Protein AF-A0A5J4Q1V0-F1 (afdb_monomer_lite)

Structure (mmCIF, N/CA/C/O backbone):
data_AF-A0A5J4Q1V0-F1
#
_entry.id   AF-A0A5J4Q1V0-F1
#
loop_
_atom_site.group_PDB
_atom_site.id
_atom_site.type_symbol
_atom_site.label_atom_id
_atom_site.label_alt_id
_atom_site.label_comp_id
_atom_site.label_asym_id
_atom_site.label_entity_id
_atom_site.label_seq_id
_atom_site.pdbx_PDB_ins_code
_atom_site.Cartn_x
_atom_site.Cartn_y
_atom_site.Cartn_z
_atom_site.occupancy
_atom_site.B_iso_or_equiv
_atom_site.auth_seq_id
_atom_site.auth_comp_id
_atom_site.auth_asym_id
_atom_site.auth_atom_id
_atom_site.pdbx_PDB_model_num
ATOM 1 N N . MET A 1 1 ? 17.852 2.008 10.777 1.00 53.94 1 MET A N 1
ATOM 2 C CA . MET A 1 1 ? 17.969 0.593 11.189 1.00 53.94 1 MET A CA 1
ATOM 3 C C . MET A 1 1 ? 16.902 -0.151 10.406 1.00 53.94 1 MET A C 1
ATOM 5 O O . MET A 1 1 ? 15.743 0.204 10.558 1.00 53.94 1 MET A O 1
ATOM 9 N N . ALA A 1 2 ? 17.281 -1.038 9.488 1.00 72.75 2 ALA A N 1
ATOM 10 C CA . ALA A 1 2 ? 16.322 -1.744 8.638 1.00 72.75 2 ALA A CA 1
ATOM 11 C C . ALA A 1 2 ? 15.851 -3.023 9.341 1.00 72.75 2 ALA A C 1
ATOM 13 O O . ALA A 1 2 ? 16.669 -3.742 9.918 1.00 72.75 2 ALA A O 1
ATOM 14 N N . ILE A 1 3 ? 14.546 -3.292 9.312 1.00 75.75 3 ILE A N 1
ATOM 15 C CA . ILE A 1 3 ? 13.977 -4.558 9.778 1.00 75.75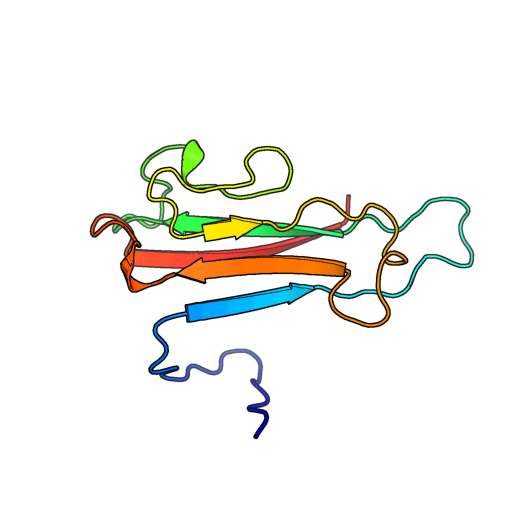 3 ILE A CA 1
ATOM 16 C C . ILE A 1 3 ? 13.717 -5.405 8.537 1.00 75.75 3 ILE A C 1
ATOM 18 O O . ILE A 1 3 ? 12.876 -5.049 7.719 1.00 75.75 3 ILE A O 1
ATOM 22 N N . ASN A 1 4 ? 14.427 -6.524 8.407 1.00 83.81 4 ASN A N 1
ATOM 23 C CA . ASN A 1 4 ? 14.144 -7.502 7.362 1.00 83.81 4 ASN A CA 1
ATOM 24 C C . ASN A 1 4 ? 13.068 -8.465 7.859 1.00 83.81 4 ASN A C 1
ATOM 26 O O . ASN A 1 4 ? 13.261 -9.157 8.861 1.00 83.81 4 ASN A O 1
ATOM 30 N N . LEU A 1 5 ? 11.933 -8.489 7.165 1.00 82.12 5 LEU A N 1
ATOM 31 C CA . LEU A 1 5 ? 10.842 -9.410 7.448 1.00 82.12 5 LEU A CA 1
ATOM 32 C C . LEU A 1 5 ? 11.026 -10.710 6.668 1.00 82.12 5 LEU A C 1
ATOM 34 O O . LEU A 1 5 ? 11.445 -10.715 5.514 1.00 82.12 5 LEU A O 1
ATOM 38 N N . THR A 1 6 ? 10.674 -11.823 7.301 1.00 90.62 6 THR A N 1
ATOM 39 C CA . THR A 1 6 ? 10.593 -13.140 6.662 1.00 90.62 6 THR A CA 1
ATOM 40 C C . THR A 1 6 ? 9.139 -13.542 6.444 1.00 90.62 6 THR A C 1
ATOM 42 O O . THR A 1 6 ? 8.223 -13.054 7.111 1.00 90.62 6 THR A O 1
ATOM 45 N N . LYS A 1 7 ? 8.898 -14.445 5.490 1.00 89.56 7 LYS A N 1
ATOM 46 C CA . LYS A 1 7 ? 7.544 -14.908 5.166 1.00 89.56 7 LYS A CA 1
ATOM 47 C C . LYS A 1 7 ? 6.830 -15.445 6.414 1.00 89.56 7 LYS A C 1
ATOM 49 O O . LYS A 1 7 ? 7.315 -16.363 7.068 1.00 89.56 7 LYS A O 1
ATOM 54 N N . GLY A 1 8 ? 5.648 -14.897 6.699 1.00 90.00 8 GLY A N 1
ATOM 55 C CA . GLY A 1 8 ? 4.812 -15.283 7.842 1.00 90.00 8 GLY A CA 1
ATOM 56 C C . GLY A 1 8 ? 5.173 -14.599 9.166 1.00 90.00 8 GLY A C 1
ATOM 57 O O . GLY A 1 8 ? 4.480 -14.812 10.162 1.00 90.00 8 GLY A O 1
ATOM 58 N N . GLN A 1 9 ? 6.214 -13.766 9.190 1.00 90.12 9 GLN A N 1
ATOM 59 C CA . GLN A 1 9 ? 6.588 -12.993 10.367 1.00 90.12 9 GLN A CA 1
ATOM 60 C C . GLN A 1 9 ? 5.538 -11.922 10.683 1.00 90.12 9 GLN A C 1
ATOM 62 O O . GLN A 1 9 ? 4.970 -11.293 9.793 1.00 90.12 9 GLN A O 1
ATOM 67 N N . ARG A 1 10 ? 5.300 -11.704 11.978 1.00 89.50 10 ARG A N 1
ATOM 68 C CA . ARG A 1 10 ? 4.449 -10.633 12.502 1.00 89.50 10 ARG A CA 1
ATOM 69 C C . ARG A 1 10 ? 5.286 -9.765 13.424 1.00 89.50 10 ARG A C 1
ATOM 71 O O . ARG A 1 10 ? 5.965 -10.297 14.300 1.00 89.50 10 ARG A O 1
ATOM 78 N N . ILE A 1 11 ? 5.236 -8.456 13.220 1.00 87.38 11 ILE A N 1
ATOM 79 C CA . ILE A 1 11 ? 5.902 -7.480 14.080 1.00 87.38 11 ILE A CA 1
ATOM 80 C C . ILE A 1 11 ? 4.906 -6.402 14.482 1.00 87.38 11 ILE A C 1
ATOM 82 O O . ILE A 1 11 ? 4.029 -6.032 13.701 1.00 87.38 11 ILE A O 1
ATOM 86 N N . GLU A 1 12 ? 5.055 -5.883 15.693 1.00 85.94 12 GLU A N 1
ATOM 87 C CA . GLU A 1 12 ? 4.413 -4.628 16.054 1.00 85.94 12 GLU A CA 1
ATOM 88 C C . GLU A 1 12 ? 5.266 -3.489 15.511 1.00 85.94 12 GLU A C 1
ATOM 90 O O . GLU A 1 12 ? 6.457 -3.391 15.802 1.00 85.94 12 GLU A O 1
ATOM 95 N N . ILE A 1 13 ? 4.657 -2.657 14.675 1.00 77.25 13 ILE A N 1
ATOM 96 C CA . ILE A 1 13 ? 5.375 -1.594 13.971 1.00 77.25 13 ILE A CA 1
ATOM 97 C C . ILE A 1 13 ? 5.450 -0.332 14.845 1.00 77.25 13 ILE A C 1
ATOM 99 O O . ILE A 1 13 ? 6.414 0.418 14.759 1.00 77.25 13 ILE A O 1
ATOM 103 N N . GLY A 1 14 ? 4.459 -0.103 15.722 1.00 82.50 14 GLY A N 1
ATOM 104 C CA . GLY A 1 14 ? 4.419 1.069 16.610 1.00 82.50 14 GLY A CA 1
ATOM 105 C C . GLY A 1 14 ? 4.439 2.415 15.869 1.00 82.50 14 GLY A C 1
ATOM 106 O O . GLY A 1 14 ? 4.837 3.424 16.446 1.00 82.50 14 GLY A O 1
ATOM 107 N N . LEU A 1 15 ? 4.055 2.427 14.587 1.00 83.31 15 LEU A N 1
ATOM 108 C CA . LEU A 1 15 ? 4.110 3.597 13.710 1.00 83.31 15 LEU A CA 1
ATOM 109 C C . LEU A 1 15 ? 2.746 4.280 13.605 1.00 83.31 15 LEU A C 1
ATOM 111 O O . LEU A 1 15 ? 1.705 3.642 13.735 1.00 83.31 15 LEU A O 1
ATOM 115 N N . SER A 1 16 ? 2.762 5.580 13.318 1.00 86.62 16 SER A N 1
ATOM 116 C CA . SER A 1 16 ? 1.574 6.362 12.947 1.00 86.62 16 SER A CA 1
ATOM 117 C C . SER A 1 16 ? 1.431 6.538 11.435 1.00 86.62 16 SER A C 1
ATOM 119 O O . SER A 1 16 ? 0.323 6.730 10.940 1.00 86.62 16 SER A O 1
ATOM 121 N N . LYS A 1 17 ? 2.545 6.458 10.703 1.00 91.12 17 LYS A N 1
ATOM 122 C CA . LYS A 1 17 ? 2.599 6.550 9.246 1.00 91.12 17 LYS A CA 1
ATOM 123 C C . LYS A 1 17 ? 3.448 5.423 8.686 1.00 91.12 17 LYS A C 1
ATOM 125 O O . LYS A 1 17 ? 4.496 5.107 9.248 1.00 91.12 17 LYS A O 1
ATOM 130 N N . VAL A 1 18 ? 2.989 4.837 7.592 1.00 91.25 18 VAL A N 1
ATOM 131 C CA . VAL A 1 18 ? 3.640 3.726 6.897 1.00 91.25 18 VAL A CA 1
ATOM 132 C C . VAL A 1 18 ? 3.737 4.088 5.419 1.00 91.25 18 VAL A C 1
ATOM 134 O O . VAL A 1 18 ? 2.797 4.649 4.869 1.00 91.25 18 VAL A O 1
ATOM 137 N N . GLY A 1 19 ? 4.871 3.794 4.793 1.00 90.94 19 GLY A N 1
ATOM 138 C CA . GLY A 1 19 ? 5.020 3.806 3.340 1.00 90.94 19 GLY A CA 1
ATOM 139 C C . GLY A 1 19 ? 5.276 2.383 2.867 1.00 90.94 19 GLY A C 1
ATOM 140 O O . GLY A 1 19 ? 6.024 1.650 3.519 1.00 90.94 19 GLY A O 1
ATOM 141 N N . VAL A 1 20 ? 4.629 1.989 1.779 1.00 90.75 20 VAL A N 1
ATOM 142 C CA . VAL A 1 20 ? 4.856 0.720 1.091 1.00 90.75 20 VAL A CA 1
ATOM 143 C C . VAL A 1 20 ? 5.349 1.066 -0.302 1.00 90.75 20 VAL A C 1
ATOM 145 O O . VAL A 1 20 ? 4.575 1.597 -1.088 1.00 90.75 20 VAL A O 1
ATOM 148 N N . GLY A 1 21 ? 6.628 0.817 -0.555 1.00 90.81 21 GLY A N 1
ATOM 149 C CA . GLY A 1 21 ? 7.261 1.023 -1.852 1.00 90.81 21 GLY A CA 1
ATOM 150 C C . GLY A 1 21 ? 7.334 -0.277 -2.648 1.00 90.81 21 GLY A C 1
ATOM 151 O O . GLY A 1 21 ? 7.524 -1.354 -2.070 1.00 90.81 21 GLY A O 1
ATOM 152 N N . LEU A 1 22 ? 7.150 -0.164 -3.955 1.00 89.69 22 LEU A N 1
ATOM 153 C CA . LEU A 1 22 ? 7.355 -1.201 -4.951 1.00 89.69 22 LEU A CA 1
ATOM 154 C C . LEU A 1 22 ? 8.341 -0.663 -5.983 1.00 89.69 22 LEU A C 1
ATOM 156 O O . LEU A 1 22 ? 8.094 0.388 -6.560 1.00 89.69 22 LEU A O 1
ATOM 160 N N . GLY A 1 23 ? 9.425 -1.395 -6.215 1.00 89.44 23 GLY A N 1
ATOM 161 C CA . GLY A 1 23 ? 10.394 -1.089 -7.263 1.00 89.44 23 GLY A CA 1
ATOM 162 C C . GLY A 1 23 ? 10.741 -2.340 -8.055 1.00 89.44 23 GLY A C 1
ATOM 163 O O . GLY A 1 23 ? 10.783 -3.444 -7.486 1.00 89.44 23 GLY A O 1
ATOM 164 N N . TRP A 1 24 ? 10.956 -2.186 -9.358 1.00 88.50 24 TRP A N 1
ATOM 165 C CA . TRP A 1 24 ? 11.338 -3.279 -10.248 1.00 88.50 24 TRP A CA 1
ATOM 166 C C . TRP A 1 24 ? 12.167 -2.787 -11.429 1.00 88.50 24 TRP A C 1
ATOM 168 O O . TRP A 1 24 ? 12.040 -1.657 -11.868 1.00 88.50 24 TRP A O 1
ATOM 178 N N . ASP A 1 25 ? 13.002 -3.669 -11.977 1.00 85.94 25 ASP A N 1
ATOM 179 C CA . ASP A 1 25 ? 13.810 -3.319 -13.142 1.00 85.94 25 ASP A CA 1
ATOM 180 C C . ASP A 1 25 ? 12.983 -3.418 -14.445 1.00 85.94 25 ASP A C 1
ATOM 182 O O . ASP A 1 25 ? 12.242 -4.400 -14.628 1.00 85.94 25 ASP A O 1
ATOM 186 N N . PRO A 1 26 ? 13.146 -2.470 -15.392 1.00 82.38 26 PRO A N 1
ATOM 187 C CA . PRO A 1 26 ? 12.470 -2.501 -16.684 1.00 82.38 26 PRO A CA 1
ATOM 188 C C . PRO A 1 26 ? 12.800 -3.736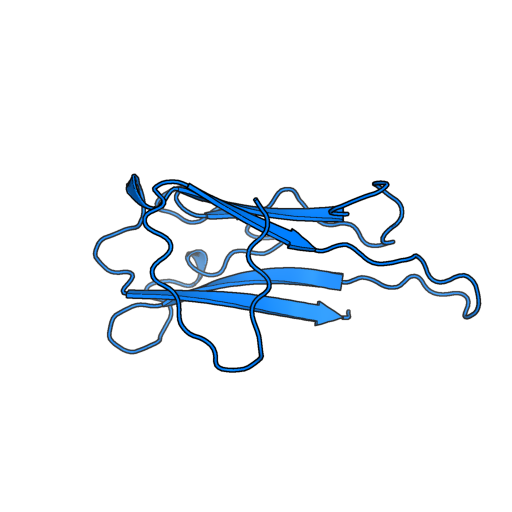 -17.521 1.00 82.38 26 PRO A C 1
ATOM 190 O O . PRO A 1 26 ? 13.868 -4.350 -17.424 1.00 82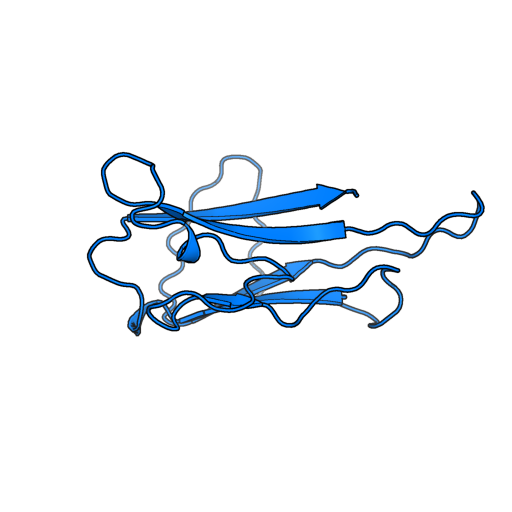.38 26 PRO A O 1
ATOM 193 N N . ASN A 1 27 ? 11.896 -4.071 -18.438 1.00 81.69 27 ASN A N 1
ATOM 194 C CA . ASN A 1 27 ? 12.120 -5.171 -19.364 1.00 81.69 27 ASN A CA 1
ATOM 195 C C . ASN A 1 27 ? 13.098 -4.799 -20.488 1.00 81.69 27 ASN A C 1
ATOM 197 O O . ASN A 1 27 ? 12.752 -4.069 -21.413 1.00 81.69 27 ASN A O 1
ATOM 201 N N . GLU A 1 28 ? 14.293 -5.388 -20.491 1.00 79.06 28 GLU A N 1
ATOM 202 C CA . GLU A 1 28 ? 15.296 -5.116 -21.531 1.00 79.06 28 GLU A CA 1
ATOM 203 C C . GLU A 1 28 ? 15.147 -5.974 -22.809 1.00 79.06 28 GLU A C 1
ATOM 205 O O . GLU A 1 28 ? 15.874 -5.759 -23.780 1.00 79.06 28 GLU A O 1
ATOM 210 N N . GLY A 1 29 ? 14.259 -6.981 -22.833 1.00 72.06 29 GLY A N 1
ATOM 211 C CA . GLY A 1 29 ? 14.406 -8.100 -23.779 1.00 72.06 29 GLY A CA 1
ATOM 212 C C . GLY A 1 29 ? 13.208 -8.493 -24.644 1.00 72.06 29 GLY A C 1
ATOM 213 O O . GLY A 1 29 ? 13.421 -9.046 -25.724 1.00 72.06 29 GLY A O 1
ATOM 214 N N . THR A 1 30 ? 11.961 -8.283 -24.202 1.00 72.62 30 THR A N 1
ATOM 215 C CA . THR A 1 30 ? 10.810 -8.981 -24.829 1.00 72.62 30 THR A CA 1
ATOM 216 C C . THR A 1 30 ? 9.915 -8.123 -25.730 1.00 72.62 30 THR A C 1
ATOM 218 O O . THR A 1 30 ? 9.090 -8.676 -26.456 1.00 72.62 30 THR A O 1
ATOM 221 N N . GLY A 1 31 ? 10.115 -6.800 -25.751 1.00 73.88 31 GLY A N 1
ATOM 222 C CA . GLY A 1 31 ? 9.360 -5.864 -26.598 1.00 73.88 31 GLY A CA 1
ATOM 223 C C . GLY A 1 31 ? 8.045 -5.342 -26.003 1.00 73.88 31 GLY A C 1
ATOM 224 O O . GLY A 1 31 ? 7.338 -4.615 -26.697 1.00 73.88 31 GLY A O 1
ATOM 225 N N . PHE A 1 32 ? 7.737 -5.688 -24.749 1.00 77.94 32 PHE A N 1
ATOM 226 C CA . PHE A 1 32 ? 6.646 -5.124 -23.947 1.00 77.94 32 PHE A CA 1
ATOM 227 C C . PHE A 1 32 ? 7.171 -4.772 -22.552 1.00 77.94 32 PHE A C 1
ATOM 229 O O . PHE A 1 32 ? 8.034 -5.487 -22.035 1.00 77.94 32 PHE A O 1
ATOM 236 N N . ASP A 1 33 ? 6.657 -3.700 -21.960 1.00 84.06 33 ASP A N 1
ATOM 237 C CA . ASP A 1 33 ? 7.070 -3.243 -20.632 1.00 84.06 33 ASP A CA 1
ATOM 238 C C . ASP A 1 33 ? 6.505 -4.152 -19.526 1.00 84.06 33 ASP A C 1
ATOM 240 O O . ASP A 1 33 ? 5.510 -4.853 -19.729 1.00 84.06 33 ASP A O 1
ATOM 244 N N . PHE A 1 34 ? 7.187 -4.201 -18.378 1.00 85.38 34 PHE A N 1
ATOM 245 C CA . PHE A 1 34 ? 6.641 -4.830 -17.176 1.00 85.38 34 PHE A CA 1
ATOM 246 C C . PHE A 1 34 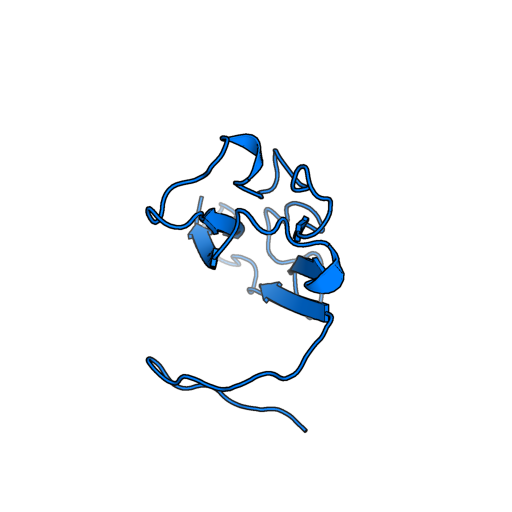? 5.888 -3.770 -16.390 1.00 85.38 34 PHE A C 1
ATOM 248 O O . PHE A 1 34 ? 6.509 -2.878 -15.816 1.00 85.38 34 PHE A O 1
ATOM 255 N N . ASP A 1 35 ? 4.571 -3.908 -16.382 1.00 86.06 35 ASP A N 1
ATOM 256 C CA . ASP A 1 35 ? 3.651 -3.038 -15.669 1.00 86.06 35 ASP A CA 1
ATOM 257 C C . ASP A 1 35 ? 3.225 -3.742 -14.374 1.00 86.06 35 ASP A C 1
ATOM 259 O O . ASP A 1 35 ? 2.641 -4.836 -14.402 1.00 86.06 35 ASP A O 1
ATOM 263 N N . LEU A 1 36 ? 3.652 -3.190 -13.238 1.00 88.62 36 LEU A N 1
ATOM 264 C CA . LEU A 1 36 ? 3.395 -3.739 -11.914 1.00 88.62 36 LEU A CA 1
ATOM 265 C C . LEU A 1 36 ? 2.566 -2.747 -11.108 1.00 88.62 36 LEU A C 1
ATOM 267 O O . LEU A 1 36 ? 3.052 -1.689 -10.745 1.00 88.62 36 LEU A O 1
ATOM 271 N N . ASP A 1 37 ? 1.382 -3.179 -10.690 1.00 88.25 37 ASP A N 1
ATOM 272 C CA . ASP A 1 37 ? 0.484 -2.355 -9.890 1.00 88.25 37 ASP A CA 1
ATOM 273 C C . ASP A 1 37 ? 0.599 -2.669 -8.392 1.00 88.25 37 ASP A C 1
ATOM 275 O O . ASP A 1 37 ? 0.319 -3.795 -7.941 1.00 88.25 37 ASP A O 1
ATOM 279 N N . ALA A 1 38 ? 0.875 -1.651 -7.578 1.00 91.62 38 ALA A N 1
ATOM 280 C CA . ALA A 1 38 ? 0.684 -1.674 -6.135 1.00 91.62 38 ALA A CA 1
ATOM 281 C C . ALA A 1 38 ? -0.754 -1.277 -5.764 1.00 91.62 38 ALA A C 1
ATOM 283 O O . ALA A 1 38 ? -1.235 -0.176 -6.033 1.00 91.62 38 ALA A O 1
ATOM 284 N N . SER A 1 39 ? -1.456 -2.160 -5.053 1.00 94.38 39 SER A N 1
ATOM 285 C CA . SER A 1 39 ? -2.824 -1.903 -4.585 1.00 94.38 39 SER A CA 1
ATOM 286 C C . SER A 1 39 ? -3.006 -2.184 -3.093 1.00 94.38 39 SER A C 1
ATOM 288 O O . SER A 1 39 ? -2.299 -3.001 -2.498 1.00 94.38 39 SER A O 1
ATOM 290 N N . ALA A 1 40 ? -3.996 -1.533 -2.477 1.00 96.62 40 ALA A N 1
ATOM 291 C CA . ALA A 1 40 ? -4.375 -1.728 -1.082 1.00 96.62 40 ALA A CA 1
ATOM 292 C C . ALA A 1 40 ? -5.878 -1.993 -0.914 1.00 96.62 40 ALA A C 1
ATOM 294 O O . ALA A 1 40 ? -6.729 -1.202 -1.317 1.00 96.62 40 ALA A O 1
ATOM 295 N N . PHE A 1 41 ? -6.208 -3.077 -0.217 1.00 96.88 41 PHE A N 1
ATOM 296 C CA . PHE A 1 41 ? -7.562 -3.404 0.219 1.00 96.88 41 PHE A CA 1
ATOM 297 C C . PHE A 1 41 ? -7.746 -3.019 1.682 1.00 96.88 41 PHE A C 1
ATOM 299 O O . PHE A 1 41 ? -7.129 -3.618 2.566 1.00 96.88 41 PHE A O 1
ATOM 306 N N . MET A 1 42 ? -8.632 -2.065 1.961 1.00 96.94 42 MET A N 1
ATOM 307 C CA . MET A 1 42 ? -8.993 -1.698 3.330 1.00 96.94 42 MET A CA 1
ATOM 308 C C . MET A 1 42 ? -10.261 -2.451 3.749 1.00 96.94 42 MET A C 1
ATOM 310 O O . MET A 1 42 ? -11.381 -2.121 3.358 1.00 96.94 42 MET A O 1
ATOM 314 N N . LEU A 1 43 ? -10.087 -3.497 4.551 1.00 97.56 43 LEU A N 1
ATOM 315 C CA . LEU A 1 43 ? -11.141 -4.436 4.919 1.00 97.56 43 LEU A CA 1
ATOM 316 C C . LEU A 1 43 ? -11.747 -4.114 6.284 1.00 97.56 43 LEU A C 1
ATOM 318 O O . LEU A 1 43 ? -11.050 -3.768 7.240 1.00 97.56 43 LEU A O 1
ATOM 322 N N . GLY A 1 44 ? -13.062 -4.288 6.390 1.00 96.44 44 GLY A N 1
ATOM 323 C CA . GLY A 1 44 ? -13.785 -4.231 7.652 1.00 96.44 44 GLY A CA 1
ATOM 324 C C . GLY A 1 44 ? -13.758 -5.543 8.439 1.00 96.44 44 GLY A C 1
ATOM 325 O O . GLY A 1 44 ? -13.074 -6.503 8.093 1.00 96.44 44 GLY A O 1
ATOM 326 N N . GLU A 1 45 ? -14.553 -5.601 9.507 1.00 94.50 45 GLU A N 1
ATOM 327 C CA . GLU A 1 45 ? -14.609 -6.738 10.445 1.00 94.50 45 GLU A CA 1
ATOM 328 C C . GLU A 1 45 ? -14.962 -8.083 9.785 1.00 94.50 45 GLU A C 1
ATOM 330 O O . GLU A 1 45 ? -14.506 -9.141 10.210 1.00 94.50 45 GLU A O 1
ATOM 335 N N . ASN A 1 46 ? -15.728 -8.051 8.697 1.00 93.75 46 ASN A N 1
ATOM 336 C CA . ASN A 1 46 ? -16.114 -9.230 7.923 1.00 93.75 46 ASN A CA 1
ATOM 337 C C . ASN A 1 46 ? -15.098 -9.614 6.828 1.00 93.75 46 ASN A C 1
ATOM 339 O O . ASN A 1 46 ? -15.435 -10.427 5.966 1.00 93.75 46 ASN A O 1
ATOM 343 N N . LYS A 1 47 ? -13.891 -9.028 6.835 1.00 94.56 47 LYS A N 1
ATOM 344 C CA . LYS A 1 47 ? -12.858 -9.187 5.796 1.00 94.56 47 LYS A CA 1
ATOM 345 C C . LYS A 1 47 ? -13.332 -8.814 4.388 1.00 94.56 47 LYS A C 1
ATOM 347 O O . LYS A 1 47 ? -12.864 -9.371 3.399 1.00 94.56 47 LYS A O 1
ATOM 352 N N . LYS A 1 48 ? -14.289 -7.893 4.294 1.00 94.75 48 LYS A N 1
ATOM 353 C CA . LYS A 1 48 ? -14.759 -7.320 3.031 1.00 94.75 48 LYS A CA 1
ATOM 354 C C . LYS A 1 48 ? -14.530 -5.820 3.031 1.00 94.75 48 LYS A C 1
ATOM 356 O O . LYS A 1 48 ? -14.468 -5.199 4.093 1.00 94.75 48 LYS A O 1
ATOM 361 N N . LEU A 1 49 ? -14.450 -5.251 1.836 1.00 94.94 49 LEU A N 1
ATOM 362 C CA . LEU A 1 49 ? -14.481 -3.809 1.654 1.00 94.94 49 LEU A CA 1
ATOM 363 C C . LEU A 1 49 ? -15.808 -3.266 2.214 1.00 94.94 49 LEU A C 1
ATOM 365 O O . LEU A 1 49 ? -16.871 -3.795 1.870 1.00 94.94 49 LEU A O 1
ATOM 369 N N . PRO A 1 50 ? -15.789 -2.250 3.095 1.00 93.94 50 PRO A N 1
ATOM 370 C CA . PRO A 1 50 ? -17.022 -1.610 3.542 1.00 93.94 50 PRO A CA 1
ATOM 371 C C . PRO A 1 50 ? -17.758 -0.892 2.406 1.00 93.94 50 PRO A C 1
ATOM 373 O O . PRO A 1 50 ? -18.982 -0.785 2.457 1.00 93.94 50 PRO A O 1
ATOM 376 N N . GLN A 1 51 ? -17.000 -0.372 1.436 1.00 94.88 51 GLN A N 1
ATOM 377 C CA . GLN A 1 51 ? -17.439 0.262 0.188 1.00 94.88 51 GLN A CA 1
ATOM 378 C C . GLN A 1 51 ? -16.342 0.038 -0.862 1.00 94.88 51 GLN A C 1
ATOM 380 O O . GLN A 1 51 ? -15.183 -0.139 -0.480 1.00 94.88 51 GLN A O 1
ATOM 385 N N . ASP A 1 52 ? -16.683 0.052 -2.146 1.00 94.69 52 ASP A N 1
ATOM 386 C CA . ASP A 1 52 ? -15.732 -0.252 -3.225 1.00 94.69 52 ASP A CA 1
ATOM 387 C C . ASP A 1 52 ? -14.572 0.757 -3.270 1.00 94.69 52 ASP A C 1
ATOM 389 O O . ASP A 1 52 ? -13.439 0.398 -3.575 1.00 94.69 52 ASP A O 1
ATOM 393 N N . GLU A 1 53 ? -14.812 1.996 -2.845 1.00 94.88 53 GLU A N 1
ATOM 394 C CA . GLU A 1 53 ? -13.821 3.071 -2.787 1.00 94.88 53 GLU A CA 1
ATOM 395 C C . GLU A 1 53 ? -12.713 2.828 -1.745 1.00 94.88 53 GLU A C 1
ATOM 397 O O . GLU A 1 53 ? -11.679 3.491 -1.772 1.00 94.88 53 GLU A O 1
ATOM 402 N N . PHE A 1 54 ? -12.888 1.866 -0.831 1.00 95.44 54 PHE A N 1
ATOM 403 C CA . PHE A 1 54 ? -11.839 1.418 0.097 1.00 95.44 54 PHE A CA 1
ATOM 404 C C . PHE A 1 54 ? -10.817 0.465 -0.549 1.00 95.44 54 PHE A C 1
ATOM 406 O O . PHE A 1 54 ? -9.928 -0.048 0.138 1.00 95.44 54 PHE A O 1
ATOM 413 N N . PHE A 1 55 ? -10.936 0.218 -1.853 1.00 96.19 55 PHE A N 1
ATOM 414 C CA . PHE A 1 55 ? -9.891 -0.378 -2.671 1.00 96.19 55 PHE A CA 1
ATOM 415 C C . PHE A 1 55 ? -9.077 0.726 -3.352 1.00 96.19 55 PHE A C 1
ATOM 417 O O . PHE A 1 55 ? -9.593 1.436 -4.214 1.00 96.19 55 PHE A O 1
ATOM 424 N N . VAL A 1 56 ? -7.817 0.884 -2.945 1.00 95.38 56 VAL A N 1
ATOM 425 C CA . VAL A 1 56 ? -6.904 1.916 -3.452 1.00 95.38 56 VAL A CA 1
ATOM 426 C C . VAL A 1 56 ? -5.947 1.302 -4.465 1.00 95.38 56 VAL A C 1
ATOM 428 O O . VAL A 1 56 ? -5.282 0.314 -4.163 1.00 95.38 56 VAL A O 1
ATOM 431 N N . PHE A 1 57 ? -5.897 1.892 -5.653 1.00 92.12 57 PHE A N 1
ATOM 432 C CA . PHE A 1 57 ? -5.078 1.484 -6.800 1.00 92.12 57 PHE A CA 1
ATOM 433 C C . PHE A 1 57 ? -4.958 2.676 -7.765 1.00 92.12 57 PHE A C 1
ATOM 435 O O . PHE A 1 57 ? -5.544 3.727 -7.491 1.00 92.12 57 PHE A O 1
ATOM 442 N N . TYR A 1 58 ? -4.255 2.547 -8.892 1.00 85.88 58 TYR A N 1
ATOM 443 C CA . TYR A 1 58 ? -3.990 3.667 -9.812 1.00 85.88 58 TYR A CA 1
ATOM 444 C C . TYR A 1 58 ? -5.230 4.499 -10.199 1.00 85.88 58 TYR A C 1
ATOM 446 O O . TYR A 1 58 ? -5.183 5.729 -10.198 1.00 85.88 58 TYR A O 1
ATOM 454 N N . ASN A 1 59 ? -6.373 3.856 -10.469 1.00 89.88 59 ASN A N 1
ATOM 455 C CA . ASN A 1 59 ? -7.602 4.544 -10.891 1.00 89.88 59 ASN A CA 1
ATOM 456 C C . ASN A 1 59 ? -8.467 5.041 -9.715 1.00 89.88 59 ASN A C 1
ATOM 458 O O . ASN A 1 59 ? -9.411 5.806 -9.908 1.00 89.88 59 ASN A O 1
ATOM 462 N N . ASN A 1 60 ? -8.167 4.607 -8.491 1.00 93.19 60 ASN A N 1
ATOM 463 C CA . ASN A 1 60 ? -8.760 5.130 -7.263 1.00 93.19 60 ASN A CA 1
ATOM 464 C C . ASN A 1 60 ? -7.638 5.428 -6.259 1.00 93.19 60 ASN A C 1
ATOM 466 O O . ASN A 1 60 ? -7.433 4.664 -5.313 1.00 93.19 60 ASN A O 1
ATOM 470 N N . PRO A 1 61 ? -6.876 6.516 -6.465 1.00 92.56 61 PRO A N 1
ATOM 471 C CA . PRO A 1 61 ? -5.592 6.713 -5.802 1.00 92.56 61 PRO A CA 1
ATOM 472 C C . PRO A 1 61 ? -5.718 7.053 -4.318 1.00 92.56 61 PRO A C 1
ATOM 474 O O . PRO A 1 61 ? -4.701 7.164 -3.645 1.00 92.56 61 PRO A O 1
ATOM 477 N N . LYS A 1 62 ? -6.925 7.246 -3.773 1.00 95.50 62 LYS A N 1
ATOM 478 C CA . LYS A 1 62 ? -7.108 7.664 -2.382 1.00 95.50 62 LYS A CA 1
ATOM 479 C C . LYS A 1 62 ? -8.355 7.065 -1.753 1.00 95.50 62 LYS A C 1
ATOM 481 O O . LYS A 1 62 ? -9.435 7.115 -2.333 1.00 95.50 62 LYS A O 1
ATOM 486 N N . SER A 1 63 ? -8.217 6.575 -0.525 1.00 9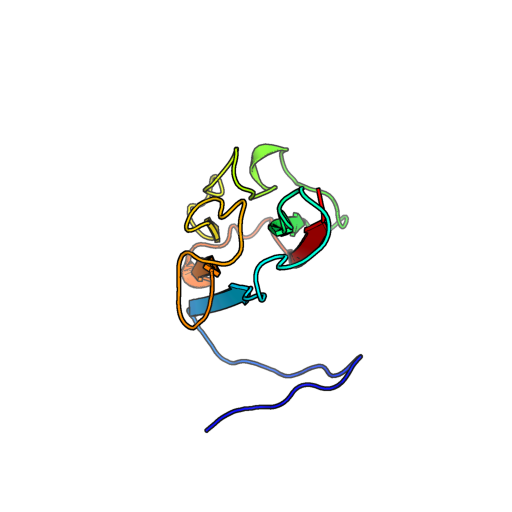6.12 63 SER A N 1
ATOM 487 C CA . SER A 1 63 ? -9.349 6.067 0.247 1.00 96.12 63 SER A CA 1
ATOM 488 C C . SER A 1 63 ? -10.301 7.194 0.698 1.00 96.12 63 SER A C 1
ATOM 490 O O . SER A 1 63 ? -9.865 8.333 0.897 1.00 96.12 63 SER A O 1
ATOM 492 N N . PRO A 1 64 ? -11.595 6.909 0.954 1.00 94.75 64 PRO A N 1
ATOM 493 C CA . PRO A 1 64 ? -12.574 7.916 1.379 1.00 94.75 64 PRO A CA 1
ATOM 494 C C . PRO A 1 64 ? -12.240 8.608 2.705 1.00 94.75 64 PRO A C 1
ATOM 496 O O . PRO A 1 64 ? -12.640 9.747 2.938 1.00 94.75 64 PRO A O 1
ATOM 499 N N . ASP A 1 65 ? -11.523 7.918 3.592 1.00 94.94 65 ASP A N 1
ATOM 500 C CA . ASP A 1 65 ? -11.035 8.465 4.862 1.00 94.94 65 ASP A CA 1
ATOM 501 C C . ASP A 1 65 ? -9.697 9.216 4.719 1.00 94.94 65 ASP A C 1
ATOM 503 O O . ASP A 1 65 ? -9.209 9.818 5.677 1.00 94.94 65 ASP A O 1
ATOM 507 N N . GLY A 1 66 ? -9.112 9.225 3.516 1.00 94.56 66 GLY A N 1
ATOM 508 C CA . GLY A 1 66 ? -7.831 9.854 3.213 1.00 94.56 66 GLY A CA 1
ATOM 509 C C . GLY A 1 66 ? -6.657 9.239 3.971 1.00 94.56 66 GLY A C 1
ATOM 510 O O . GLY A 1 66 ? -5.645 9.919 4.165 1.00 94.56 66 GLY A O 1
ATOM 511 N N . ALA A 1 67 ? -6.821 8.004 4.452 1.00 95.25 67 ALA A N 1
ATOM 512 C CA . ALA A 1 67 ? -5.808 7.279 5.193 1.00 95.25 67 ALA A CA 1
ATOM 513 C C . ALA A 1 67 ? -4.801 6.591 4.275 1.00 95.25 67 ALA A C 1
ATOM 515 O O . ALA A 1 67 ? -3.634 6.555 4.633 1.00 95.25 67 ALA A O 1
ATOM 516 N N . VAL A 1 68 ? -5.220 6.071 3.120 1.00 95.69 68 VAL A N 1
ATOM 517 C CA . VAL A 1 68 ? -4.339 5.407 2.149 1.00 95.69 68 VAL A CA 1
ATOM 518 C C . VAL A 1 68 ? -4.334 6.201 0.847 1.00 95.69 68 VAL A C 1
ATOM 520 O O . VAL A 1 68 ? -5.395 6.604 0.367 1.00 95.69 68 VAL A O 1
ATOM 523 N N . GLU A 1 69 ? -3.148 6.432 0.293 1.00 94.94 69 GLU A N 1
ATOM 524 C CA . GLU A 1 69 ? -2.943 7.202 -0.935 1.00 94.94 69 GLU A CA 1
ATOM 525 C C . GLU A 1 69 ? -1.832 6.575 -1.789 1.00 94.94 69 GLU A C 1
ATOM 527 O O . GLU A 1 69 ? -0.757 6.282 -1.266 1.00 94.94 69 GLU A O 1
ATOM 532 N N . SER A 1 70 ? -2.101 6.357 -3.077 1.00 91.50 70 SER A N 1
ATOM 533 C CA . SER A 1 70 ? -1.121 5.923 -4.078 1.00 91.50 70 SER A CA 1
ATOM 534 C C . SER A 1 70 ? -0.399 7.121 -4.692 1.00 91.50 70 SER A C 1
ATOM 536 O O . SER A 1 70 ? -0.999 8.181 -4.885 1.00 91.50 70 SER A O 1
ATOM 538 N N . SER A 1 71 ? 0.886 6.954 -5.002 1.00 86.25 71 SER A N 1
ATOM 539 C CA . SER A 1 71 ? 1.693 7.929 -5.740 1.00 86.25 71 SER A CA 1
ATOM 540 C C . SER A 1 71 ? 1.316 8.031 -7.218 1.00 86.25 71 SER A C 1
ATOM 542 O O . SER A 1 71 ? 1.608 9.057 -7.832 1.00 86.25 71 SER A O 1
ATOM 544 N N . GLY A 1 72 ? 0.672 7.006 -7.777 1.00 81.50 72 GLY A N 1
ATOM 545 C CA . GLY A 1 72 ? 0.387 6.896 -9.204 1.00 81.50 72 GLY A CA 1
ATOM 546 C C . GLY A 1 72 ? 0.702 5.501 -9.730 1.00 81.50 72 GLY A C 1
ATOM 547 O O . GLY A 1 72 ? 0.819 4.574 -8.936 1.00 81.50 72 GLY A O 1
ATOM 548 N N . ASP A 1 73 ? 0.798 5.414 -11.051 1.00 82.06 73 ASP A N 1
ATOM 549 C CA . ASP A 1 73 ? 1.061 4.206 -11.833 1.00 82.06 73 ASP A CA 1
ATOM 550 C C . ASP A 1 73 ? 2.379 4.398 -12.597 1.00 82.06 73 ASP A C 1
ATOM 552 O O . ASP A 1 73 ? 2.530 5.418 -13.291 1.00 82.06 73 ASP A O 1
ATOM 556 N N . ASP A 1 74 ? 3.331 3.479 -12.429 1.00 80.56 74 ASP A N 1
ATOM 557 C CA . ASP A 1 74 ? 4.500 3.362 -13.302 1.00 80.56 74 ASP A CA 1
ATOM 558 C C . ASP A 1 74 ? 4.371 2.106 -14.157 1.00 80.56 74 ASP A C 1
ATOM 560 O O . ASP A 1 74 ? 4.624 1.000 -13.715 1.00 80.56 74 ASP A O 1
ATOM 564 N N . THR A 1 75 ? 4.101 2.290 -15.443 1.00 81.38 75 THR A N 1
ATOM 565 C CA . THR A 1 75 ? 3.914 1.175 -16.380 1.00 81.38 75 THR A CA 1
ATOM 566 C C . THR A 1 75 ? 5.223 0.520 -16.859 1.00 81.38 75 THR A C 1
ATOM 568 O O . THR A 1 75 ? 5.197 -0.366 -17.712 1.00 81.38 75 THR A O 1
ATOM 571 N N . THR A 1 76 ? 6.389 1.011 -16.418 1.00 75.12 76 THR A N 1
ATOM 572 C CA . THR A 1 76 ? 7.705 0.662 -16.993 1.00 75.12 76 THR A CA 1
ATOM 573 C C . THR A 1 76 ? 8.777 0.253 -15.984 1.00 75.12 76 THR A C 1
ATOM 575 O O . THR A 1 76 ? 9.727 -0.423 -16.385 1.00 75.12 76 THR A O 1
ATOM 578 N N . GLY A 1 77 ? 8.660 0.654 -14.712 1.00 68.75 77 G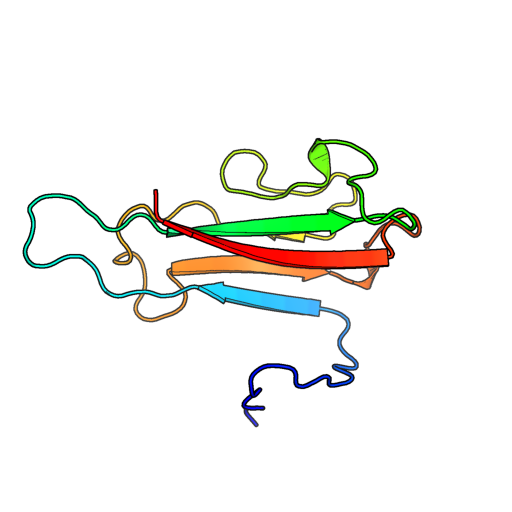LY A N 1
ATOM 579 C CA . GLY A 1 77 ? 9.677 0.416 -13.671 1.00 68.75 77 GLY A CA 1
ATOM 580 C C . GLY A 1 77 ? 10.955 1.235 -13.859 1.00 68.75 77 GLY A C 1
ATOM 581 O O . GLY A 1 77 ? 12.024 0.872 -13.387 1.00 68.75 77 GLY A O 1
ATOM 582 N N . GLY A 1 78 ? 10.893 2.291 -14.673 1.00 69.38 78 GLY A N 1
ATOM 583 C CA . GLY A 1 78 ? 12.054 3.105 -15.037 1.00 69.38 78 GLY A CA 1
ATOM 584 C C . GLY A 1 78 ? 12.009 4.519 -14.473 1.00 69.38 78 GLY A C 1
ATOM 585 O O . GLY A 1 78 ? 12.901 5.320 -14.772 1.00 69.38 78 GLY A O 1
ATOM 586 N N . SER A 1 79 ? 10.962 4.874 -13.725 1.00 66.00 79 SER A N 1
ATOM 587 C CA . SER A 1 79 ? 10.763 6.256 -13.286 1.00 66.00 79 SER A CA 1
ATOM 588 C C . SER A 1 79 ? 11.633 6.631 -12.091 1.00 66.00 79 SER A C 1
ATOM 590 O O . SER A 1 79 ? 11.792 7.828 -11.820 1.00 66.00 79 SER A O 1
ATOM 592 N N . SER A 1 80 ? 12.223 5.659 -11.387 1.00 62.44 80 SER A N 1
ATOM 593 C CA . SER A 1 80 ? 13.063 5.920 -10.222 1.00 62.44 80 SER A CA 1
ATOM 594 C C . SER A 1 80 ? 14.244 4.946 -10.079 1.00 62.44 80 SER A C 1
ATOM 596 O O . SER A 1 80 ? 14.223 3.831 -10.571 1.00 62.44 80 SER A O 1
ATOM 598 N N . ASP A 1 81 ? 15.291 5.365 -9.357 1.00 63.53 81 ASP A N 1
ATOM 599 C CA . ASP A 1 81 ? 16.383 4.480 -8.894 1.00 63.53 81 ASP A CA 1
ATOM 600 C C . ASP A 1 81 ? 15.959 3.644 -7.648 1.00 63.53 81 ASP A C 1
ATOM 602 O O . ASP A 1 81 ? 16.811 3.113 -6.927 1.00 63.53 81 ASP A O 1
ATOM 606 N N . GLY A 1 82 ? 14.664 3.609 -7.300 1.00 74.50 82 GLY A N 1
ATOM 607 C CA . GLY A 1 82 ? 14.163 3.148 -6.001 1.00 74.50 82 GLY A CA 1
ATOM 608 C C . GLY A 1 82 ? 12.748 2.567 -6.046 1.00 74.50 82 GLY A C 1
ATOM 609 O O . GLY A 1 82 ? 12.529 1.537 -6.669 1.00 74.50 82 GLY A O 1
ATOM 610 N N . ASP A 1 83 ? 11.824 3.166 -5.291 1.00 80.19 83 ASP A N 1
ATOM 611 C CA . ASP A 1 83 ? 10.416 2.758 -5.289 1.00 80.19 83 ASP A CA 1
ATOM 612 C C . ASP A 1 83 ? 9.687 3.479 -6.437 1.00 80.19 83 ASP A C 1
ATOM 614 O O . ASP A 1 83 ? 9.425 4.683 -6.341 1.00 80.19 83 ASP A O 1
ATOM 618 N N . ASP A 1 84 ? 9.372 2.748 -7.503 1.00 81.25 84 ASP A N 1
ATOM 619 C CA . ASP A 1 84 ? 8.656 3.245 -8.684 1.00 81.25 84 ASP A CA 1
ATOM 620 C C . ASP A 1 84 ? 7.193 3.568 -8.361 1.00 81.25 84 ASP A C 1
ATOM 622 O O . ASP A 1 84 ? 6.665 4.608 -8.762 1.00 81.25 84 ASP A O 1
ATOM 626 N N . GLU A 1 85 ? 6.572 2.751 -7.508 1.00 86.44 85 GLU A N 1
ATOM 627 C CA . GLU A 1 85 ? 5.253 3.011 -6.942 1.00 86.44 85 GLU A CA 1
ATOM 628 C C . GLU A 1 85 ? 5.275 3.012 -5.419 1.00 86.44 85 GLU A C 1
ATOM 630 O O . GLU A 1 85 ? 5.978 2.242 -4.765 1.00 86.44 85 GLU A O 1
ATOM 635 N N . THR A 1 86 ? 4.472 3.882 -4.808 1.00 89.94 86 THR A N 1
ATOM 636 C CA . THR A 1 86 ? 4.368 3.980 -3.354 1.00 89.94 86 THR A CA 1
ATOM 637 C C . THR A 1 86 ? 2.925 4.141 -2.896 1.00 89.94 86 THR A C 1
ATOM 639 O O . THR A 1 86 ? 2.198 5.029 -3.336 1.00 89.94 86 THR A O 1
ATOM 642 N N . LEU A 1 87 ? 2.538 3.354 -1.894 1.00 93.00 87 LEU A N 1
ATOM 643 C CA . LEU A 1 87 ? 1.316 3.535 -1.117 1.00 93.00 87 LEU A CA 1
ATOM 644 C C . LEU A 1 87 ? 1.664 4.129 0.250 1.00 93.00 87 LEU A C 1
ATOM 646 O O . LEU A 1 87 ? 2.354 3.516 1.068 1.00 93.00 87 LEU A O 1
ATOM 650 N N . THR A 1 88 ? 1.159 5.326 0.527 1.00 94.12 88 THR A N 1
ATOM 651 C CA . THR A 1 88 ? 1.309 5.988 1.826 1.00 94.12 88 THR A CA 1
ATOM 652 C C . THR A 1 88 ? 0.083 5.736 2.689 1.00 94.12 88 THR A C 1
ATOM 654 O O . THR A 1 88 ? -1.046 5.905 2.238 1.00 94.12 88 THR A O 1
ATOM 657 N N . VAL A 1 89 ? 0.302 5.380 3.954 1.00 95.31 89 VAL A N 1
ATOM 658 C CA . VAL A 1 89 ? -0.750 5.122 4.939 1.00 95.31 89 VAL A CA 1
ATOM 659 C C . VAL A 1 89 ? -0.579 5.998 6.176 1.00 95.31 89 VAL A C 1
ATOM 661 O O . VAL A 1 89 ? 0.438 5.942 6.867 1.00 95.31 89 VAL A O 1
ATOM 664 N N . ASP A 1 90 ? -1.609 6.775 6.495 1.00 94.94 90 ASP A N 1
ATOM 665 C CA . ASP A 1 90 ? -1.769 7.536 7.731 1.00 94.94 90 ASP A CA 1
ATOM 666 C C . ASP A 1 90 ? -2.751 6.809 8.660 1.00 94.94 90 ASP A C 1
ATOM 668 O O . ASP A 1 90 ? -3.974 6.934 8.546 1.00 94.94 90 ASP A O 1
ATOM 672 N N . LEU A 1 91 ? -2.204 6.039 9.606 1.00 92.56 91 LEU A N 1
ATOM 673 C CA . LEU A 1 91 ? -2.983 5.195 10.516 1.00 92.56 91 LEU A CA 1
ATOM 674 C C . LEU A 1 91 ? -3.885 6.009 11.454 1.00 92.56 91 LEU A C 1
ATOM 676 O O . LEU A 1 91 ? -4.868 5.477 11.963 1.00 92.56 91 LEU A O 1
ATOM 680 N N . ALA A 1 92 ? -3.596 7.299 11.659 1.00 92.62 92 ALA A N 1
ATOM 681 C CA . ALA A 1 92 ? -4.429 8.176 12.480 1.00 92.62 92 ALA A CA 1
ATOM 682 C C . ALA A 1 92 ? -5.753 8.560 11.797 1.00 92.62 92 ALA A C 1
ATOM 684 O O . ALA A 1 92 ? -6.691 8.979 12.477 1.00 92.62 92 ALA A O 1
ATOM 685 N N . LYS A 1 93 ? -5.833 8.432 10.467 1.00 94.69 93 LYS A N 1
ATOM 686 C CA . LYS A 1 93 ? -7.028 8.755 9.674 1.00 94.69 93 LYS A CA 1
ATOM 687 C C . LYS A 1 93 ? -7.876 7.537 9.334 1.00 94.69 93 LYS A C 1
ATOM 689 O O . LYS A 1 93 ? -9.000 7.708 8.872 1.00 94.69 93 LYS A O 1
ATOM 694 N N . VAL A 1 94 ? -7.354 6.330 9.563 1.00 94.56 94 VAL A N 1
ATOM 695 C CA . VAL A 1 94 ? -8.046 5.082 9.228 1.00 94.56 94 VAL A CA 1
ATOM 696 C C . VAL A 1 94 ? -9.395 5.040 9.933 1.00 94.56 94 VAL A C 1
ATOM 698 O O . VAL A 1 94 ? -9.496 5.150 11.158 1.00 94.56 94 VAL A O 1
ATOM 701 N N . SER A 1 95 ? -10.452 4.869 9.143 1.00 94.88 95 SER A N 1
ATOM 702 C CA . SER A 1 95 ? -11.807 4.765 9.656 1.00 94.88 95 SER A CA 1
ATOM 703 C C . SER A 1 95 ? -11.909 3.619 10.670 1.00 94.88 95 SER A C 1
ATOM 705 O O . SER A 1 95 ? -11.441 2.515 10.390 1.00 94.88 95 SER A O 1
ATOM 707 N N . PRO A 1 96 ? -12.621 3.789 11.801 1.00 94.25 96 PRO A N 1
ATOM 708 C CA . PRO A 1 96 ? -12.822 2.718 12.782 1.00 94.25 96 PRO A CA 1
ATOM 709 C C . PRO A 1 96 ? -13.487 1.453 12.218 1.00 94.25 96 PRO A C 1
ATOM 711 O O . PRO A 1 96 ? -13.437 0.392 12.850 1.00 94.25 96 PRO A O 1
ATOM 714 N N . LYS A 1 97 ? -14.141 1.570 11.053 1.00 94.50 97 LYS A N 1
ATOM 715 C CA . LYS A 1 97 ? -14.746 0.453 10.319 1.00 94.50 97 LYS A CA 1
ATOM 716 C C . LYS A 1 97 ? -13.702 -0.492 9.725 1.00 94.50 97 LYS A C 1
ATOM 718 O O . LYS A 1 97 ? -14.021 -1.661 9.544 1.00 94.50 97 LYS A O 1
ATOM 723 N N . ILE A 1 98 ? -12.496 -0.003 9.446 1.00 96.56 98 ILE A N 1
ATOM 724 C CA . ILE A 1 98 ? -11.393 -0.766 8.865 1.00 96.56 98 ILE A CA 1
ATOM 725 C C . ILE A 1 98 ? -10.647 -1.491 9.980 1.00 96.56 98 ILE A C 1
ATOM 727 O O . ILE A 1 98 ? -10.339 -0.915 11.024 1.00 96.56 98 ILE A O 1
ATOM 731 N N . LYS A 1 99 ? -10.403 -2.783 9.772 1.00 95.62 99 LYS A N 1
ATOM 732 C CA . LYS A 1 99 ? -9.723 -3.683 10.712 1.00 95.62 99 LYS A CA 1
ATOM 733 C C . LYS A 1 99 ? -8.443 -4.271 10.139 1.00 95.62 99 LYS A C 1
ATOM 735 O O . LYS A 1 99 ? -7.590 -4.699 10.908 1.00 95.62 99 LYS A O 1
ATOM 740 N N . GLU A 1 100 ? -8.308 -4.280 8.821 1.00 95.00 100 GLU A N 1
ATOM 741 C CA . GLU A 1 100 ? -7.173 -4.871 8.128 1.00 95.00 100 GLU A CA 1
ATOM 742 C C . GLU A 1 100 ? -6.896 -4.072 6.851 1.00 95.00 100 GLU A C 1
ATOM 744 O O . GLU A 1 100 ? -7.828 -3.666 6.160 1.00 95.00 100 GLU A O 1
ATOM 749 N N . ILE A 1 101 ? -5.620 -3.824 6.556 1.00 95.19 101 ILE A N 1
ATOM 750 C CA . ILE A 1 101 ? -5.175 -3.251 5.283 1.00 95.19 101 ILE A CA 1
ATOM 751 C C . ILE A 1 101 ? -4.261 -4.292 4.648 1.00 95.19 101 ILE A C 1
ATOM 753 O O . ILE A 1 101 ? -3.255 -4.675 5.248 1.00 95.19 101 ILE A O 1
ATOM 757 N N . ILE A 1 102 ? -4.635 -4.777 3.469 1.00 95.62 102 ILE A N 1
ATOM 758 C CA . ILE A 1 102 ? -3.869 -5.770 2.716 1.00 95.62 102 ILE A CA 1
ATOM 759 C C . ILE A 1 102 ? -3.254 -5.079 1.512 1.00 95.62 102 ILE A C 1
ATOM 761 O O . ILE A 1 102 ? -3.980 -4.505 0.707 1.00 95.62 102 ILE A O 1
ATOM 765 N N . PHE A 1 103 ? -1.937 -5.178 1.377 1.00 94.62 103 PHE A N 1
ATOM 766 C CA . PHE A 1 103 ? -1.214 -4.711 0.201 1.00 94.62 103 PHE A CA 1
ATOM 767 C C . PHE A 1 103 ? -1.006 -5.872 -0.765 1.00 94.62 103 PHE A C 1
ATOM 769 O O . PHE A 1 103 ? -0.658 -6.981 -0.345 1.00 94.62 103 PHE A O 1
ATOM 776 N N . THR A 1 104 ? -1.223 -5.622 -2.047 1.00 94.56 104 THR A N 1
ATOM 777 C CA . THR A 1 104 ? -1.057 -6.602 -3.119 1.00 94.56 104 THR A CA 1
ATOM 778 C C . THR A 1 104 ? -0.265 -5.996 -4.258 1.00 94.56 104 THR A C 1
ATOM 780 O O . THR A 1 104 ? -0.372 -4.802 -4.515 1.00 94.56 104 THR A O 1
ATOM 783 N N . VAL A 1 105 ? 0.475 -6.856 -4.947 1.00 92.12 105 VAL A N 1
ATOM 784 C CA . VAL A 1 105 ? 1.154 -6.544 -6.200 1.00 92.12 105 VAL A CA 1
ATOM 785 C C . VAL A 1 105 ? 0.575 -7.430 -7.286 1.00 92.12 105 VAL A C 1
ATOM 787 O O . VAL A 1 105 ? 0.429 -8.642 -7.076 1.00 92.12 105 VAL A O 1
ATOM 790 N N . THR A 1 106 ? 0.247 -6.832 -8.422 1.00 90.62 106 THR A N 1
ATOM 791 C CA . THR A 1 106 ? -0.155 -7.534 -9.642 1.00 90.62 106 THR A CA 1
ATOM 792 C C . THR A 1 106 ? 0.758 -7.145 -10.793 1.00 90.62 106 THR A C 1
ATOM 794 O O . THR A 1 106 ? 1.358 -6.084 -10.763 1.00 90.62 106 THR A O 1
ATOM 797 N N . ILE A 1 107 ? 0.892 -8.037 -11.770 1.00 87.31 107 ILE A N 1
ATOM 798 C CA . ILE A 1 107 ? 1.565 -7.752 -13.041 1.00 87.31 107 ILE A CA 1
ATOM 799 C C . ILE A 1 107 ? 0.451 -7.684 -14.083 1.00 87.31 107 ILE A C 1
ATOM 801 O O . ILE A 1 107 ? -0.364 -8.620 -14.120 1.00 87.31 107 ILE A O 1
ATOM 805 N N . HIS A 1 108 ? 0.392 -6.600 -14.851 1.00 77.88 108 HIS A N 1
ATOM 806 C CA . HIS A 1 108 ? -0.604 -6.396 -15.902 1.00 77.88 108 HIS A CA 1
ATOM 807 C C . HIS A 1 108 ? -0.285 -7.200 -17.173 1.00 77.88 108 HIS A C 1
ATOM 809 O O . HIS A 1 108 ? 0.907 -7.319 -17.544 1.00 77.88 108 HIS A O 1
#

Foldseek 3Di:
DDDDDDPPDDDDPPDQKDKDFDADAWDPPDPATWWKWKKKAFAFPVRHRPDPLSIDTQVSQAHPLRFKGKPHTDGGRPPDPTRPIMIMGRNVSRDPRTDDMDIDMDTD

Organism: NCBI:txid433724

Radius of gyration: 15.03 Å; chains: 1; bounding box: 35×25×43 Å

Secondary structure (DSSP, 8-state):
------TT-------SEEEEEE-----SSSSS---EEEEEEEEETTSS-SSGGGEEBTTB-B-TTS-EEE----SSS-S-SS-SEEEEEETTT--TTEEEEEEEEEE-

Sequence (108 aa):
MAINLTKGQRIEIGLSKVGVGLGWDPNEGTGFDFDLDASAFMLGENKKLPQDEFFVFYNNPKSPDGAVESSGDDTTGGSSDGDDETLTVDLAKVSPKIKEIIFTVTIH

InterPro domains:
  IPR003325 TerD domain [PF02342] (1-108)
  IPR003325 TerD domain [cd06974] (15-108)
  IPR051324 Stress and Tellurium Resistance Protein [PTHR32097] (4-108)

pLDDT: mean 87.93, std 8.79, range [53.94, 97.56]